Protein AF-A0A0B6YRY7-F1 (afdb_monomer_lite)

Organism: NCBI:txid1028688

Foldseek 3Di:
DPPDPPDLLVCCLPPVLCVLLPVLLPDDDDPVSQVVSLVVSLVSVCVSVVDDVVVVDDSVRCCVPPNVPPPSRHPVVSVVVNVVVVVVVVVVVVD

Sequence (95 aa):
MIIMASSKRDYCRCYVEPILTYRCESWTLSNKNSTLLETTKIWFYRRMIRISWTEKTTNHVFLLTKADVNGSLSSEHIRKKQATFYGHGMRREKL

pLDDT: mean 76.22, std 14.31, range [32.0, 92.19]

Secondary structure (DSSP, 8-state):
------SHHHHIIIIIHHHHTTTGGGS---HHHHHHHHHHHHHHHHHHHT--GGG---HHHHIIIII--SSSS-HHHHHHHHHHHHHHHHHHTT-

Structure (mmCIF, N/CA/C/O backbone):
data_AF-A0A0B6YRY7-F1
#
_entry.id   AF-A0A0B6YRY7-F1
#
loop_
_atom_site.group_PDB
_atom_site.id
_atom_site.type_symbol
_atom_site.label_atom_id
_atom_site.label_alt_id
_atom_site.label_comp_id
_atom_site.label_asym_id
_atom_site.label_entity_id
_atom_site.label_seq_id
_atom_site.pdbx_PDB_ins_code
_atom_site.Cartn_x
_atom_site.Cartn_y
_atom_site.Cartn_z
_atom_site.occupancy
_atom_site.B_iso_or_equiv
_atom_site.auth_seq_id
_atom_site.auth_comp_id
_atom_site.auth_asym_id
_atom_site.auth_ato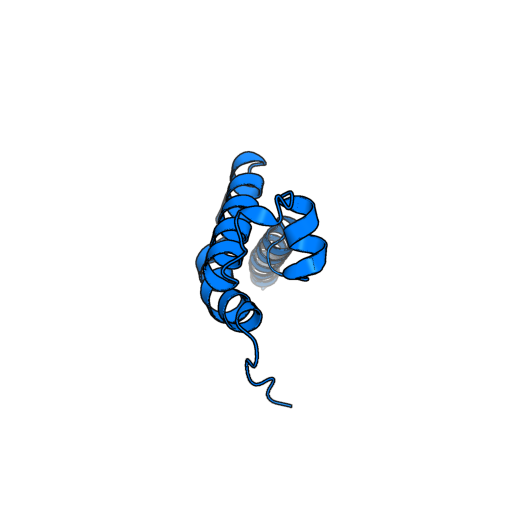m_id
_atom_site.pdbx_PDB_model_num
ATOM 1 N N . MET A 1 1 ? -11.454 -25.691 -7.486 1.00 32.00 1 MET A N 1
ATOM 2 C CA . MET A 1 1 ? -11.610 -25.113 -6.134 1.00 32.00 1 MET A CA 1
ATOM 3 C C . MET A 1 1 ? -11.924 -23.629 -6.298 1.00 32.00 1 MET A C 1
ATOM 5 O O . MET A 1 1 ? -11.019 -22.815 -6.412 1.00 32.00 1 MET A O 1
ATOM 9 N N . ILE A 1 2 ? -13.205 -23.299 -6.476 1.00 32.31 2 ILE A N 1
ATOM 10 C CA . ILE A 1 2 ? -13.675 -21.917 -6.641 1.00 32.31 2 ILE A CA 1
ATOM 11 C C . ILE A 1 2 ? -13.805 -21.364 -5.225 1.00 32.31 2 ILE A C 1
ATOM 13 O O . ILE A 1 2 ? -14.661 -21.820 -4.471 1.00 32.31 2 ILE A O 1
ATOM 17 N N . ILE A 1 3 ? -12.915 -20.458 -4.826 1.00 44.47 3 ILE A N 1
ATOM 18 C CA . ILE A 1 3 ? -13.016 -19.803 -3.521 1.00 44.47 3 ILE A CA 1
ATOM 19 C C . ILE A 1 3 ? -14.213 -18.852 -3.608 1.00 44.47 3 ILE A C 1
ATOM 21 O O . ILE A 1 3 ? -14.108 -17.744 -4.128 1.00 44.47 3 ILE A O 1
ATOM 25 N N . MET A 1 4 ? -15.378 -19.320 -3.162 1.00 33.31 4 MET A N 1
ATOM 26 C CA . MET A 1 4 ? -16.543 -18.472 -2.943 1.00 33.31 4 MET A CA 1
ATOM 27 C C . MET A 1 4 ? -16.190 -17.447 -1.862 1.00 33.31 4 MET A C 1
ATOM 29 O O . MET A 1 4 ? -15.865 -17.816 -0.732 1.00 33.31 4 MET A O 1
ATOM 33 N N . ALA A 1 5 ? -16.241 -16.163 -2.221 1.00 50.28 5 ALA A N 1
ATOM 34 C CA . ALA A 1 5 ? -16.087 -15.032 -1.312 1.00 50.28 5 ALA A CA 1
ATOM 35 C C . ALA A 1 5 ? -17.112 -15.141 -0.170 1.00 50.28 5 ALA A C 1
ATOM 37 O O . ALA A 1 5 ? -18.288 -14.821 -0.336 1.00 50.28 5 ALA A O 1
ATOM 38 N N . SER A 1 6 ? -16.668 -15.643 0.981 1.00 54.34 6 SER A N 1
ATOM 39 C CA . SER A 1 6 ? -17.548 -15.989 2.104 1.00 54.34 6 SER A CA 1
ATOM 40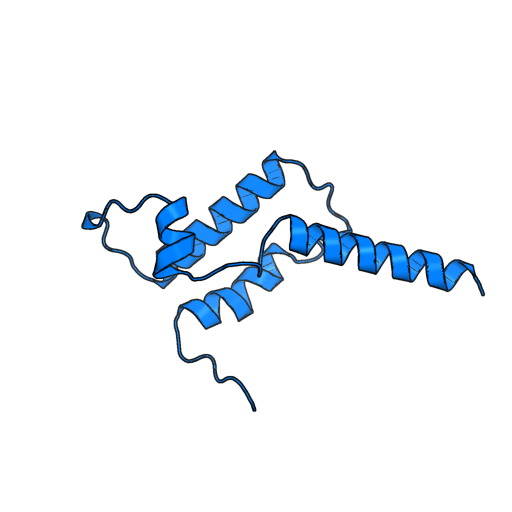 C C . SER A 1 6 ? -17.545 -14.905 3.187 1.00 54.34 6 SER A C 1
ATOM 42 O O . SER A 1 6 ? -18.421 -14.883 4.047 1.00 54.34 6 SER A O 1
ATOM 44 N N . SER A 1 7 ? -16.592 -13.964 3.147 1.00 74.25 7 SER A N 1
ATOM 45 C CA . SER A 1 7 ? -16.408 -12.944 4.183 1.00 74.25 7 SER A CA 1
ATOM 46 C C . SER A 1 7 ? -16.330 -11.518 3.615 1.00 74.25 7 SER A C 1
ATOM 48 O O . SER A 1 7 ? -15.863 -11.297 2.502 1.00 74.25 7 SER A O 1
ATOM 50 N N . LYS A 1 8 ? -16.745 -10.501 4.395 1.00 76.75 8 LYS A N 1
ATOM 51 C CA . LYS A 1 8 ? -16.678 -9.064 4.017 1.00 76.75 8 LYS A CA 1
ATOM 52 C C . LYS A 1 8 ? -15.274 -8.616 3.579 1.00 76.75 8 LYS A C 1
ATOM 54 O O . LYS A 1 8 ? -15.138 -7.689 2.789 1.00 76.75 8 LYS A O 1
ATOM 59 N N . ARG A 1 9 ? -14.236 -9.285 4.082 1.00 74.25 9 ARG A N 1
ATOM 60 C CA . ARG A 1 9 ? -12.837 -9.068 3.704 1.00 74.25 9 ARG A CA 1
ATOM 61 C C . ARG A 1 9 ? -12.579 -9.452 2.246 1.00 74.25 9 ARG A C 1
ATOM 63 O O . ARG A 1 9 ? -11.945 -8.684 1.531 1.00 74.25 9 ARG A O 1
ATOM 70 N N . ASP A 1 10 ? -13.106 -10.590 1.804 1.00 78.19 10 ASP A N 1
ATOM 71 C CA . ASP A 1 10 ? -12.912 -11.085 0.437 1.00 78.19 10 ASP A CA 1
ATOM 72 C C . ASP A 1 10 ? -13.520 -10.123 -0.585 1.00 78.19 10 ASP A C 1
ATOM 74 O O . ASP A 1 10 ? -12.921 -9.860 -1.620 1.00 78.19 10 ASP A O 1
ATOM 78 N N . TYR A 1 11 ? -14.651 -9.494 -0.252 1.00 81.94 11 TYR A N 1
ATOM 79 C CA . TYR A 1 11 ? -15.235 -8.441 -1.084 1.00 81.94 11 TYR A CA 1
ATOM 80 C C . TYR A 1 11 ? -14.307 -7.229 -1.234 1.00 81.94 11 TYR A C 1
ATOM 82 O O . TYR A 1 11 ? -14.112 -6.746 -2.347 1.00 81.94 11 TYR A O 1
ATOM 90 N N . CYS A 1 12 ? -13.696 -6.739 -0.147 1.00 80.56 12 CYS A N 1
ATOM 91 C CA . CYS A 1 12 ? -12.681 -5.685 -0.255 1.00 80.56 12 CYS A CA 1
ATOM 92 C C . CYS A 1 12 ? -11.529 -6.130 -1.157 1.00 80.56 12 CYS A C 1
ATOM 94 O O . CYS A 1 12 ? -11.114 -5.376 -2.034 1.00 80.56 12 CYS A O 1
ATOM 96 N N . ARG A 1 13 ? -11.054 -7.365 -0.976 1.00 80.31 13 ARG A N 1
ATOM 97 C CA . ARG A 1 13 ? -9.944 -7.915 -1.749 1.00 80.31 13 ARG A CA 1
ATOM 98 C C . ARG A 1 13 ? -10.246 -7.977 -3.247 1.00 80.31 13 ARG A C 1
ATOM 100 O O . ARG A 1 13 ? -9.454 -7.525 -4.063 1.00 80.31 13 ARG A O 1
ATOM 107 N N . CYS A 1 14 ? -11.411 -8.510 -3.600 1.00 83.88 14 CYS A N 1
ATOM 108 C CA . CYS A 1 14 ? -11.808 -8.746 -4.983 1.00 83.88 14 CYS A CA 1
ATOM 109 C C . CYS A 1 14 ? -12.251 -7.478 -5.714 1.00 83.88 14 CYS A C 1
ATOM 111 O O . CYS A 1 14 ? -12.014 -7.377 -6.912 1.00 83.88 14 CYS A O 1
ATOM 113 N N . TYR A 1 15 ? -12.892 -6.527 -5.030 1.00 86.00 15 TYR A N 1
ATOM 114 C CA . TYR A 1 15 ? -13.451 -5.342 -5.686 1.00 86.00 15 TYR A CA 1
ATOM 115 C C . TYR A 1 15 ? -12.612 -4.085 -5.470 1.00 86.00 15 TYR A C 1
ATOM 117 O O . TYR A 1 15 ? -12.399 -3.331 -6.410 1.00 86.00 15 TYR A O 1
ATOM 125 N N . VAL A 1 16 ? -12.115 -3.837 -4.257 1.00 86.19 16 VAL A N 1
ATOM 126 C CA . VAL A 1 16 ? -11.449 -2.565 -3.929 1.00 86.19 16 VAL A CA 1
ATOM 127 C C . VAL A 1 16 ? -9.987 -2.570 -4.374 1.00 86.19 16 VAL A C 1
ATOM 129 O O . VAL A 1 16 ? -9.518 -1.601 -4.965 1.00 86.19 16 VAL A O 1
ATOM 132 N N . GLU A 1 17 ? -9.255 -3.657 -4.130 1.00 84.50 17 GLU A N 1
ATOM 133 C CA . GLU A 1 17 ? -7.824 -3.735 -4.456 1.00 84.50 17 GLU A CA 1
ATOM 134 C C . GLU A 1 17 ? -7.483 -3.604 -5.949 1.00 84.50 17 GLU A C 1
ATOM 136 O O . GLU A 1 17 ? -6.550 -2.854 -6.265 1.00 84.50 17 GLU A O 1
ATOM 141 N N . PRO A 1 18 ? -8.206 -4.242 -6.892 1.00 87.38 18 PRO A N 1
ATOM 142 C CA . PRO A 1 18 ? -7.943 -4.028 -8.314 1.00 87.38 18 PRO A CA 1
ATOM 143 C C . PRO A 1 18 ? -8.265 -2.601 -8.767 1.00 87.38 18 PRO A C 1
ATOM 145 O O . PRO A 1 18 ? -7.564 -2.078 -9.629 1.00 87.38 18 PRO A O 1
ATOM 148 N N . ILE A 1 19 ? -9.258 -1.939 -8.163 1.00 89.56 19 ILE A N 1
ATOM 149 C CA . ILE A 1 19 ? -9.572 -0.533 -8.462 1.00 89.56 19 ILE A CA 1
ATOM 150 C C . ILE A 1 19 ? -8.436 0.377 -7.980 1.00 89.56 19 ILE A C 1
ATOM 152 O O . ILE A 1 19 ? -7.968 1.230 -8.729 1.00 89.56 19 ILE A O 1
ATOM 156 N N . LEU A 1 20 ? -7.943 0.167 -6.754 1.00 88.69 20 LEU A N 1
ATOM 157 C CA . LEU A 1 20 ? -6.843 0.956 -6.185 1.00 88.69 20 LEU A CA 1
ATOM 158 C C . LEU A 1 20 ? -5.505 0.744 -6.900 1.00 88.69 20 LEU A C 1
ATOM 160 O O . LEU A 1 20 ? -4.637 1.605 -6.821 1.00 88.69 20 LEU A O 1
ATOM 164 N N . THR A 1 21 ? -5.317 -0.392 -7.570 1.00 88.25 21 THR A N 1
ATOM 165 C CA . THR A 1 21 ? -4.094 -0.701 -8.331 1.00 88.25 21 THR A CA 1
ATOM 166 C C . THR A 1 21 ? -4.274 -0.560 -9.833 1.00 88.25 21 THR A C 1
ATOM 168 O O . THR A 1 21 ? -3.371 -0.919 -10.593 1.00 88.25 21 THR A O 1
ATOM 171 N N . TYR A 1 22 ? -5.410 -0.031 -10.287 1.00 89.31 22 TYR A N 1
ATOM 172 C CA . TYR A 1 22 ? -5.662 0.136 -11.706 1.00 89.31 22 TYR A CA 1
ATOM 173 C C . TYR A 1 22 ? -4.583 1.024 -12.334 1.00 89.31 22 TYR A C 1
ATOM 175 O O . TYR A 1 22 ? -4.371 2.164 -11.917 1.00 89.31 22 TYR A O 1
ATOM 183 N N . ARG A 1 23 ? -3.887 0.484 -13.342 1.00 88.25 23 ARG A N 1
ATOM 184 C CA . ARG A 1 23 ? -2.801 1.164 -14.065 1.00 88.25 23 ARG A CA 1
ATOM 185 C C . ARG A 1 23 ? -1.606 1.575 -13.189 1.00 88.25 23 ARG A C 1
ATOM 187 O O . ARG A 1 23 ? -0.841 2.463 -13.566 1.00 88.25 23 ARG A O 1
ATOM 194 N N . CYS A 1 24 ? -1.393 0.912 -12.049 1.00 89.94 24 CYS A N 1
ATOM 195 C CA . CYS A 1 24 ? -0.258 1.206 -11.166 1.00 89.94 24 CYS A CA 1
ATOM 196 C C . CYS A 1 24 ? 1.115 0.993 -11.834 1.00 89.94 24 CYS A C 1
ATOM 198 O O . CYS A 1 24 ? 2.117 1.561 -11.403 1.00 89.94 24 CYS A O 1
ATOM 200 N N . GLU A 1 25 ? 1.152 0.237 -12.932 1.00 89.12 25 GLU A N 1
ATOM 201 C CA . GLU A 1 25 ? 2.313 0.018 -13.802 1.00 89.12 25 GLU A CA 1
ATOM 202 C C . GLU A 1 25 ? 2.907 1.321 -14.353 1.00 89.12 25 GLU A C 1
ATOM 204 O O . GLU A 1 25 ? 4.116 1.414 -14.530 1.00 89.12 25 GLU A O 1
ATOM 209 N N . SER A 1 26 ? 2.075 2.341 -14.591 1.00 88.44 26 SER A N 1
ATOM 210 C CA . SER A 1 26 ? 2.507 3.641 -15.125 1.00 88.44 26 SER A CA 1
ATOM 211 C C . SER A 1 26 ? 2.710 4.707 -14.044 1.00 88.44 26 SER A C 1
ATOM 213 O O . SER A 1 26 ? 2.979 5.862 -14.366 1.00 88.44 26 SER A O 1
ATOM 215 N N . TRP A 1 27 ? 2.515 4.373 -12.767 1.00 89.81 27 TRP A N 1
ATOM 216 C CA . TRP A 1 27 ? 2.591 5.350 -11.682 1.00 89.81 27 TRP A CA 1
ATOM 217 C C . TRP A 1 27 ? 4.021 5.565 -11.198 1.00 89.81 27 TRP A C 1
ATOM 219 O O . TRP A 1 27 ? 4.760 4.615 -10.944 1.00 89.81 27 TRP A O 1
ATOM 229 N N . THR A 1 28 ? 4.365 6.816 -10.901 1.00 88.38 28 THR A N 1
ATOM 230 C CA . THR A 1 28 ? 5.555 7.122 -10.104 1.00 88.38 28 THR A CA 1
ATOM 231 C C . THR A 1 28 ? 5.265 6.821 -8.632 1.00 88.38 28 THR A C 1
ATOM 233 O O . THR A 1 28 ? 4.523 7.543 -7.953 1.00 88.38 28 THR A O 1
ATOM 236 N N . LEU A 1 29 ? 5.833 5.726 -8.119 1.00 86.94 29 LEU A N 1
ATOM 237 C CA . LEU A 1 29 ? 5.601 5.282 -6.747 1.00 86.94 29 LEU A CA 1
ATOM 238 C C . LEU A 1 29 ? 6.440 6.104 -5.755 1.00 86.94 29 LEU A C 1
ATOM 240 O O . LEU A 1 29 ? 7.568 5.755 -5.420 1.00 86.94 29 LEU A O 1
ATOM 244 N N . SER A 1 30 ? 5.871 7.209 -5.275 1.00 89.38 30 SER A N 1
ATOM 245 C CA . SER A 1 30 ? 6.416 7.983 -4.155 1.00 89.38 30 SER A CA 1
ATOM 246 C C . SER A 1 30 ? 6.045 7.350 -2.811 1.00 89.38 30 SER A C 1
ATOM 248 O O . SER A 1 30 ? 4.979 6.743 -2.676 1.00 89.38 30 SER A O 1
ATOM 250 N N . ASN A 1 31 ? 6.860 7.588 -1.780 1.00 87.44 31 ASN A N 1
ATOM 251 C CA . ASN A 1 31 ? 6.526 7.235 -0.396 1.00 87.44 31 ASN A CA 1
ATOM 252 C C . ASN A 1 31 ? 5.160 7.805 0.021 1.00 87.44 31 ASN A C 1
ATOM 254 O O . ASN A 1 31 ? 4.388 7.121 0.684 1.00 87.44 31 ASN A O 1
ATOM 258 N N . LYS A 1 32 ? 4.811 9.017 -0.440 1.00 89.00 32 LYS A N 1
ATOM 259 C CA . LYS A 1 32 ? 3.497 9.627 -0.173 1.00 89.00 32 LYS A CA 1
ATOM 260 C C . LYS A 1 32 ? 2.348 8.817 -0.783 1.00 89.00 32 LYS A C 1
ATOM 262 O O .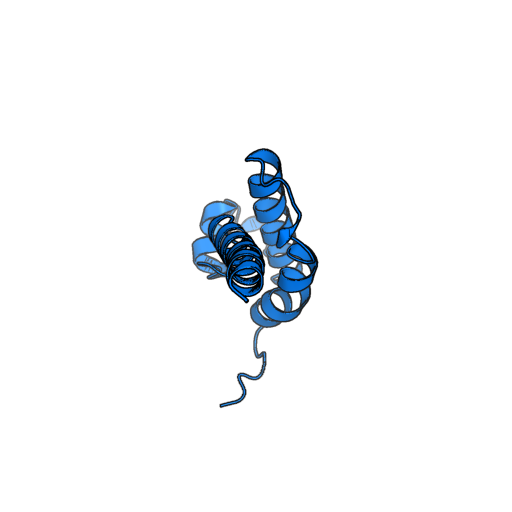 LYS A 1 32 ? 1.363 8.557 -0.101 1.00 89.00 32 LYS A O 1
ATOM 267 N N . ASN A 1 33 ? 2.500 8.375 -2.033 1.00 86.50 33 ASN A N 1
ATOM 268 C CA . ASN A 1 33 ? 1.495 7.565 -2.731 1.00 86.50 33 ASN A CA 1
ATOM 269 C C . ASN A 1 33 ? 1.337 6.191 -2.072 1.00 86.50 33 ASN A C 1
ATOM 271 O O . ASN A 1 33 ? 0.218 5.727 -1.889 1.00 86.50 33 ASN A O 1
ATOM 275 N N . SER A 1 34 ? 2.444 5.574 -1.649 1.00 85.00 34 SER A N 1
ATOM 276 C CA . SER A 1 34 ? 2.416 4.310 -0.906 1.00 85.00 34 SER A CA 1
ATOM 277 C C . SER A 1 34 ? 1.630 4.436 0.401 1.00 85.00 34 SER A C 1
ATOM 279 O O . SER A 1 34 ? 0.752 3.622 0.674 1.00 85.00 34 SER A O 1
ATOM 281 N N . THR A 1 35 ? 1.916 5.463 1.205 1.00 86.62 35 THR A N 1
ATOM 282 C CA . THR A 1 35 ? 1.216 5.688 2.478 1.00 86.62 35 THR A CA 1
ATOM 283 C C . THR A 1 35 ? -0.259 6.015 2.263 1.00 86.62 35 THR A C 1
ATOM 285 O O . THR A 1 35 ? -1.111 5.548 3.022 1.00 86.62 35 THR A O 1
ATOM 288 N N . LEU A 1 36 ? -0.575 6.788 1.219 1.00 87.25 36 LEU A N 1
ATOM 289 C CA . LEU A 1 36 ? -1.952 7.096 0.848 1.00 87.25 36 LEU A CA 1
ATOM 290 C C . LEU A 1 36 ? -2.720 5.820 0.492 1.00 87.25 36 LEU A C 1
ATOM 292 O O . LEU A 1 36 ? -3.777 5.587 1.064 1.00 87.25 36 LEU A O 1
ATOM 296 N N . LEU A 1 37 ? -2.168 4.963 -0.373 1.00 86.75 37 LEU A N 1
ATOM 297 C CA . LEU A 1 37 ? -2.799 3.700 -0.773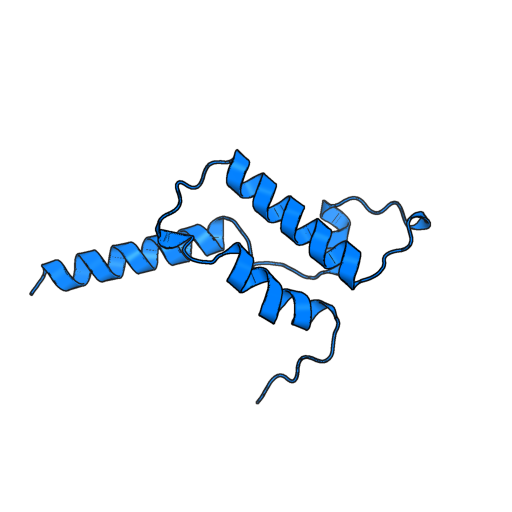 1.00 86.75 37 LEU A CA 1
ATOM 298 C C . LEU A 1 37 ? -3.058 2.777 0.421 1.00 86.75 37 LEU A C 1
ATOM 300 O O . LEU A 1 37 ? -4.163 2.249 0.552 1.00 86.75 37 LEU A O 1
ATOM 304 N N . GLU A 1 38 ? -2.085 2.627 1.322 1.00 83.50 38 GLU A N 1
ATOM 305 C CA . GLU A 1 38 ? -2.265 1.829 2.540 1.00 83.50 38 GLU A CA 1
ATOM 306 C C . GLU A 1 38 ? -3.341 2.426 3.458 1.00 83.50 38 GLU A C 1
ATOM 308 O O . GLU A 1 38 ? -4.213 1.711 3.951 1.00 83.50 38 GLU A O 1
ATOM 313 N N . THR A 1 39 ? -3.359 3.749 3.638 1.00 85.00 39 THR A N 1
ATOM 314 C CA . THR A 1 39 ? -4.376 4.428 4.461 1.00 85.00 39 THR A CA 1
ATOM 315 C C . THR A 1 39 ? -5.775 4.294 3.852 1.00 85.00 39 THR A C 1
ATOM 317 O O . THR A 1 39 ? -6.735 3.981 4.560 1.00 85.00 39 THR A O 1
ATOM 320 N N . THR A 1 40 ? -5.900 4.473 2.535 1.00 85.75 40 THR A N 1
ATOM 321 C CA . THR A 1 40 ? -7.153 4.306 1.793 1.00 85.75 40 THR A CA 1
ATOM 322 C C . THR A 1 40 ? -7.658 2.869 1.894 1.00 85.75 40 THR A C 1
ATOM 324 O O . THR A 1 40 ? -8.834 2.653 2.188 1.00 85.75 40 THR A O 1
ATOM 327 N N . LYS A 1 41 ? -6.773 1.877 1.741 1.00 81.19 41 LYS A N 1
ATOM 328 C CA . LYS A 1 41 ? -7.092 0.460 1.947 1.00 81.19 41 LYS A CA 1
ATOM 329 C C . LYS A 1 41 ? -7.672 0.227 3.340 1.00 81.19 41 LYS A C 1
ATOM 331 O O . LYS A 1 41 ? -8.770 -0.315 3.467 1.00 81.19 41 LYS A O 1
ATOM 336 N N . ILE A 1 42 ? -6.968 0.675 4.381 1.00 80.31 42 ILE A N 1
ATOM 337 C CA . ILE A 1 42 ? -7.413 0.553 5.777 1.00 80.31 42 ILE A CA 1
ATOM 338 C C . ILE A 1 42 ? -8.804 1.148 5.948 1.00 80.31 42 ILE A C 1
ATOM 340 O O . ILE A 1 42 ? -9.671 0.510 6.541 1.00 80.31 42 ILE A O 1
ATOM 344 N N . TRP A 1 43 ? -9.042 2.340 5.406 1.00 83.50 43 TRP A N 1
ATOM 345 C CA . TRP A 1 43 ? -10.335 3.003 5.500 1.00 83.50 43 TRP A CA 1
ATOM 346 C C . TRP A 1 43 ? -11.472 2.158 4.903 1.00 83.50 43 TRP A C 1
ATOM 348 O O . TRP A 1 43 ? -12.498 1.966 5.563 1.00 83.50 43 TRP A O 1
ATOM 358 N N . PHE A 1 44 ? -11.273 1.568 3.717 1.00 83.38 44 PHE A N 1
ATOM 359 C CA . PHE A 1 44 ? -12.253 0.665 3.103 1.00 83.38 44 PHE A CA 1
ATOM 360 C C . PHE A 1 44 ? -12.520 -0.578 3.961 1.00 83.38 44 PHE A C 1
ATOM 362 O O . PHE A 1 44 ? -13.682 -0.896 4.230 1.00 83.38 44 PHE A O 1
ATOM 369 N N . TYR A 1 45 ? -11.470 -1.244 4.455 1.00 79.62 45 TYR A N 1
ATOM 370 C CA . TYR A 1 45 ? -11.619 -2.416 5.325 1.00 79.62 45 TYR A CA 1
ATOM 371 C C . TYR A 1 45 ? -12.326 -2.064 6.644 1.00 79.62 45 TYR A C 1
ATOM 373 O O . TYR A 1 45 ? -13.210 -2.804 7.078 1.00 79.62 45 TYR A O 1
ATOM 381 N N . ARG A 1 46 ? -12.014 -0.916 7.265 1.00 78.44 46 ARG A N 1
ATOM 382 C CA . ARG A 1 46 ? -12.698 -0.444 8.485 1.00 78.44 46 ARG A CA 1
ATOM 383 C C . ARG A 1 46 ? -14.185 -0.207 8.238 1.00 78.44 46 ARG A C 1
ATOM 385 O O . ARG A 1 46 ? -15.016 -0.603 9.057 1.00 78.44 46 ARG A O 1
ATOM 392 N N . ARG A 1 47 ? -14.522 0.410 7.103 1.00 81.69 47 ARG A N 1
ATOM 393 C CA . ARG A 1 47 ? -15.909 0.703 6.724 1.00 81.69 47 ARG A CA 1
ATOM 394 C C . ARG A 1 47 ? -16.710 -0.574 6.464 1.00 81.69 47 ARG A C 1
ATOM 396 O O . ARG A 1 47 ? -17.856 -0.667 6.893 1.00 81.69 47 ARG A O 1
ATOM 403 N N . MET A 1 48 ? -16.099 -1.567 5.822 1.00 79.25 48 MET A N 1
ATOM 404 C CA . MET A 1 48 ? -16.737 -2.852 5.519 1.00 79.25 48 MET A CA 1
ATOM 405 C C . MET A 1 48 ? -16.907 -3.731 6.763 1.00 79.25 48 MET A C 1
ATOM 407 O O . MET A 1 48 ? -17.970 -4.316 6.964 1.00 79.25 48 MET A O 1
ATOM 411 N N . ILE A 1 49 ? -15.904 -3.780 7.645 1.00 75.12 49 ILE A N 1
ATOM 412 C CA . ILE A 1 49 ? -15.933 -4.615 8.858 1.00 75.12 49 ILE A CA 1
ATOM 413 C C . ILE A 1 49 ? -16.803 -3.995 9.974 1.00 75.12 49 ILE A C 1
ATOM 415 O O . ILE A 1 49 ? -17.206 -4.715 10.882 1.00 75.12 49 ILE A O 1
ATOM 419 N N . ARG A 1 50 ? -17.196 -2.711 9.871 1.00 73.38 50 ARG A N 1
ATOM 420 C CA . ARG A 1 50 ? -17.993 -1.976 10.884 1.00 73.38 50 ARG A CA 1
ATOM 421 C C . ARG A 1 50 ? -17.419 -2.137 12.296 1.00 73.38 50 ARG A C 1
ATOM 423 O O . ARG A 1 50 ? -18.093 -2.589 13.216 1.00 73.38 50 ARG A O 1
ATOM 430 N N . ILE A 1 51 ? -16.153 -1.775 12.452 1.00 64.94 51 ILE A N 1
ATOM 431 C CA . ILE A 1 51 ? -15.458 -1.853 13.741 1.00 64.94 51 ILE A CA 1
ATOM 432 C C . ILE A 1 51 ? -16.104 -0.873 14.719 1.00 64.94 51 ILE A C 1
ATOM 434 O O . ILE A 1 51 ? -16.359 0.279 14.352 1.00 64.94 51 ILE A O 1
ATOM 438 N N . SER A 1 52 ? -16.335 -1.307 15.959 1.00 62.81 52 SER A N 1
ATOM 439 C CA . SER A 1 52 ? -16.796 -0.389 16.996 1.00 62.81 52 SER A CA 1
ATOM 440 C C . SER A 1 52 ? -15.703 0.649 17.269 1.00 62.81 52 SER A C 1
ATOM 442 O O . SER A 1 52 ? -14.511 0.347 17.348 1.00 62.81 52 SER A O 1
ATOM 444 N N . TRP A 1 53 ? -16.092 1.913 17.406 1.00 60.47 53 TRP A N 1
ATOM 445 C CA . TRP A 1 53 ? -15.156 2.978 17.777 1.00 60.47 53 TRP A CA 1
ATOM 446 C C . TRP A 1 53 ? -14.554 2.751 19.180 1.00 60.47 53 TRP A C 1
ATOM 448 O O . TRP A 1 53 ? -13.512 3.315 19.509 1.00 60.47 53 TRP A O 1
ATOM 458 N N . THR A 1 54 ? -15.189 1.890 19.981 1.00 56.25 54 THR A N 1
ATOM 459 C CA . THR A 1 54 ? -14.823 1.522 21.350 1.00 56.25 54 THR A CA 1
ATOM 460 C C . THR A 1 54 ? -13.550 0.678 21.419 1.00 56.25 54 THR A C 1
ATOM 462 O O . THR A 1 54 ? -12.799 0.799 22.380 1.00 56.25 54 THR A O 1
ATOM 465 N N . GLU A 1 55 ? -13.262 -0.127 20.390 1.00 66.25 55 GLU A N 1
ATOM 466 C CA . GLU A 1 55 ? -12.099 -1.033 20.360 1.00 66.25 55 GLU A CA 1
ATOM 467 C C . GLU A 1 55 ? -10.748 -0.279 20.268 1.00 66.25 55 GLU A C 1
ATOM 469 O O . GLU A 1 55 ? -9.705 -0.898 20.447 1.00 66.25 55 GLU A O 1
ATOM 474 N N . LYS A 1 56 ? -10.737 1.045 19.999 1.00 64.75 56 LYS A N 1
ATOM 475 C CA . LYS A 1 56 ? -9.544 1.933 19.905 1.00 64.75 56 LYS A CA 1
ATOM 476 C C . LYS A 1 56 ? -8.311 1.309 19.217 1.00 64.75 56 LYS A C 1
ATOM 478 O O . LYS A 1 56 ? -7.169 1.660 19.507 1.00 64.75 56 LYS A O 1
ATOM 483 N N . THR A 1 57 ? -8.527 0.408 18.263 1.00 66.75 57 THR A N 1
ATOM 484 C CA . THR A 1 57 ? -7.444 -0.314 17.592 1.00 66.75 57 THR A CA 1
ATOM 485 C C . THR A 1 57 ? -6.649 0.609 16.674 1.00 66.75 57 THR A C 1
ATOM 487 O O . THR A 1 57 ? -7.227 1.293 15.819 1.00 66.75 57 THR A O 1
ATOM 490 N N . THR A 1 58 ? -5.320 0.589 16.807 1.00 72.19 58 THR A N 1
ATOM 491 C CA . THR A 1 58 ? -4.406 1.307 15.909 1.00 72.19 58 THR A CA 1
ATOM 492 C C . THR A 1 58 ? -4.471 0.729 14.492 1.00 72.19 58 THR A C 1
ATOM 494 O O . THR A 1 58 ? -4.725 -0.461 14.294 1.00 72.19 58 THR A O 1
ATOM 497 N N . ASN A 1 59 ? -4.238 1.573 13.480 1.00 69.75 59 ASN A N 1
ATOM 498 C CA . ASN A 1 59 ? -4.347 1.196 12.061 1.00 69.75 59 ASN A CA 1
ATOM 499 C C . ASN A 1 59 ? -3.473 -0.015 11.693 1.00 69.75 59 ASN A C 1
ATOM 501 O O . ASN A 1 59 ? -3.903 -0.880 10.933 1.00 69.75 59 ASN A O 1
ATOM 505 N N . HIS A 1 60 ? -2.278 -0.092 12.278 1.00 67.06 60 HIS A N 1
ATOM 506 C CA . HIS A 1 60 ? -1.335 -1.183 12.054 1.00 67.06 60 HIS A CA 1
ATOM 507 C C . HIS A 1 60 ? -1.812 -2.503 12.677 1.00 67.06 60 HIS A C 1
ATOM 509 O O . HIS A 1 60 ? -1.818 -3.540 12.019 1.00 67.06 60 HIS A O 1
ATOM 515 N N . VAL A 1 61 ? -2.289 -2.461 13.927 1.00 68.44 61 VAL A N 1
ATOM 516 C CA . VAL A 1 61 ? -2.819 -3.651 14.609 1.00 68.44 61 VAL A CA 1
ATOM 517 C C . VAL A 1 61 ? -4.076 -4.152 13.904 1.00 68.44 61 VAL A C 1
ATOM 519 O O . VAL A 1 61 ? -4.213 -5.355 13.706 1.00 68.44 61 VAL A O 1
ATOM 522 N N . PHE A 1 62 ? -4.952 -3.253 13.446 1.00 68.62 62 PHE A N 1
ATOM 523 C CA . PHE A 1 62 ? -6.138 -3.612 12.668 1.00 68.62 62 PHE A CA 1
ATOM 524 C C . PHE A 1 62 ? -5.799 -4.393 11.386 1.00 68.62 62 PHE A C 1
ATOM 526 O O . PHE A 1 62 ? -6.421 -5.427 11.121 1.00 68.62 62 PHE A O 1
ATOM 533 N N . LEU A 1 63 ? -4.808 -3.927 10.614 1.00 67.06 63 LEU A N 1
ATOM 534 C CA . LEU A 1 63 ? -4.363 -4.608 9.394 1.00 67.06 63 LEU A CA 1
ATOM 535 C C . LEU A 1 63 ? -3.872 -6.030 9.668 1.00 67.06 63 LEU A C 1
ATOM 537 O O . LEU A 1 63 ? -4.247 -6.950 8.942 1.00 67.06 63 LEU A O 1
ATOM 541 N N . LEU A 1 64 ? -3.074 -6.195 10.725 1.00 63.47 64 LEU A N 1
ATOM 542 C CA . LEU A 1 64 ? -2.463 -7.472 11.093 1.00 63.47 64 LEU A CA 1
ATOM 543 C C . LEU A 1 64 ? -3.465 -8.468 11.684 1.00 63.47 64 LEU A C 1
ATOM 545 O O . LEU A 1 64 ? -3.431 -9.641 11.341 1.00 63.47 64 LEU A O 1
ATOM 549 N N . THR A 1 65 ? -4.360 -8.020 12.567 1.00 63.06 65 THR A N 1
ATOM 550 C CA . THR A 1 65 ? -5.217 -8.936 13.348 1.00 63.06 65 THR A CA 1
ATOM 551 C C . THR A 1 65 ? -6.588 -9.184 12.731 1.00 63.06 65 THR A C 1
ATOM 553 O O . THR A 1 65 ? -7.085 -10.305 12.769 1.00 63.06 65 THR A O 1
ATOM 556 N N . LYS A 1 66 ? -7.240 -8.155 12.177 1.00 61.81 66 LYS A N 1
ATOM 557 C CA . LYS A 1 66 ? -8.642 -8.253 11.724 1.00 61.81 66 LYS A CA 1
ATOM 558 C C . LYS A 1 66 ? -8.768 -8.354 10.215 1.00 61.81 66 LYS A C 1
ATOM 560 O O . LYS A 1 66 ? -9.744 -8.925 9.726 1.00 61.81 66 LYS A O 1
ATOM 565 N N . ALA A 1 67 ? -7.820 -7.794 9.474 1.00 61.50 67 ALA A N 1
ATOM 566 C CA . ALA A 1 67 ? -7.883 -7.757 8.023 1.00 61.50 67 ALA A CA 1
ATOM 567 C C . ALA A 1 67 ? -6.992 -8.831 7.361 1.00 61.50 67 ALA A C 1
ATOM 569 O O . ALA A 1 67 ? -7.304 -9.207 6.237 1.00 61.50 67 ALA A O 1
ATOM 570 N N . ASP A 1 68 ? -5.972 -9.372 8.049 1.00 60.28 68 ASP A N 1
ATOM 571 C CA . ASP A 1 68 ? -5.032 -10.392 7.523 1.00 60.28 68 ASP A CA 1
ATOM 572 C C . ASP A 1 68 ? -4.568 -10.063 6.089 1.00 60.28 68 ASP A C 1
ATOM 574 O O . ASP A 1 68 ? -4.491 -10.902 5.191 1.00 60.28 68 ASP A O 1
ATOM 578 N N . VAL A 1 69 ? -4.351 -8.770 5.830 1.00 59.88 69 VAL A N 1
ATOM 579 C CA . VAL A 1 69 ? -4.033 -8.251 4.489 1.00 59.88 69 VAL A CA 1
ATOM 580 C C . VAL A 1 69 ? -2.525 -8.249 4.303 1.00 59.88 69 VAL A C 1
ATOM 582 O O . VAL A 1 69 ? -1.941 -7.280 3.811 1.00 59.88 69 VAL A O 1
ATOM 585 N N . ASN A 1 70 ? -1.868 -9.327 4.723 1.00 54.50 70 ASN A N 1
ATOM 586 C CA . ASN A 1 70 ? -0.457 -9.501 4.442 1.00 54.50 70 ASN A CA 1
ATOM 587 C C . ASN A 1 70 ? -0.315 -9.760 2.932 1.00 54.50 70 ASN A C 1
ATOM 589 O O . ASN A 1 70 ? -0.648 -10.825 2.419 1.00 54.50 70 ASN A O 1
ATOM 593 N N . GLY A 1 71 ? 0.114 -8.727 2.199 1.00 58.19 71 GLY A N 1
ATOM 594 C CA . GLY A 1 71 ? 0.690 -8.854 0.856 1.00 58.19 71 GLY A CA 1
ATOM 595 C C . GLY A 1 71 ? -0.169 -8.481 -0.363 1.00 58.19 71 GLY A C 1
ATOM 596 O O . GLY A 1 71 ? 0.398 -8.354 -1.447 1.00 58.19 71 GLY A O 1
ATOM 597 N N . SER A 1 72 ? -1.488 -8.255 -0.260 1.00 62.25 72 SER A N 1
ATOM 598 C CA . SER A 1 72 ? -2.312 -8.040 -1.476 1.00 62.25 72 SER A CA 1
ATOM 599 C C . SER A 1 72 ? -2.371 -6.601 -2.010 1.00 62.25 72 SER A C 1
ATOM 601 O O . SER A 1 72 ? -2.810 -6.388 -3.134 1.00 62.25 72 SER A O 1
ATOM 603 N N . LEU A 1 73 ? -1.823 -5.625 -1.277 1.00 70.19 73 LEU A N 1
ATOM 604 C CA . LEU A 1 73 ? -1.795 -4.208 -1.683 1.00 70.19 73 LEU A CA 1
ATOM 605 C C . LEU A 1 73 ? -0.542 -3.442 -1.224 1.00 70.19 73 LEU A C 1
ATOM 607 O O . LEU A 1 73 ? -0.555 -2.218 -1.158 1.00 70.19 73 LEU A O 1
ATOM 611 N N . SER A 1 74 ? 0.535 -4.162 -0.907 1.00 76.56 74 SER A N 1
ATOM 612 C CA . SER A 1 74 ? 1.801 -3.536 -0.512 1.00 76.56 74 SER A CA 1
ATOM 613 C C . SER A 1 74 ? 2.416 -2.761 -1.682 1.00 76.56 74 SER A C 1
ATOM 615 O O . SER A 1 74 ? 2.254 -3.127 -2.851 1.00 76.56 74 SER A O 1
ATOM 617 N N . SER A 1 75 ? 3.206 -1.734 -1.374 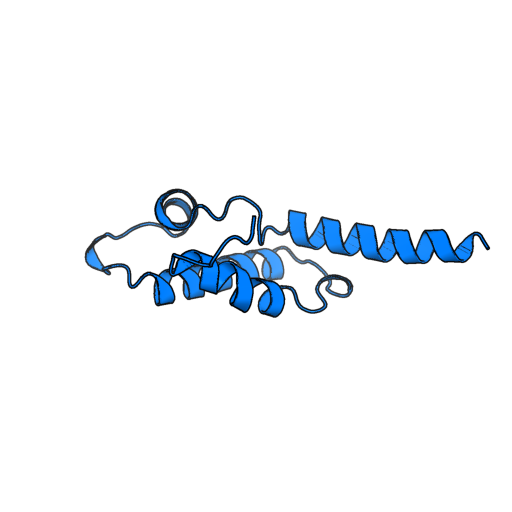1.00 81.81 75 SER A N 1
ATOM 618 C CA . SER A 1 75 ? 4.081 -1.071 -2.347 1.00 81.81 75 SER A CA 1
ATOM 619 C C . SER A 1 75 ? 4.964 -2.059 -3.112 1.00 81.81 75 SER A C 1
ATOM 621 O O . SER A 1 75 ? 5.217 -1.871 -4.301 1.00 81.81 75 SER A O 1
ATOM 623 N N . GLU A 1 76 ? 5.369 -3.153 -2.469 1.00 84.06 76 GLU A N 1
ATOM 624 C CA . GLU A 1 76 ? 6.107 -4.251 -3.090 1.00 84.06 76 GLU A CA 1
ATOM 625 C C . GLU A 1 76 ? 5.292 -4.968 -4.179 1.00 84.06 76 GLU A C 1
ATOM 627 O O . GLU A 1 76 ? 5.814 -5.271 -5.252 1.00 84.06 76 GLU A O 1
ATOM 632 N N . HIS A 1 77 ? 3.987 -5.164 -3.961 1.00 85.56 77 HIS A N 1
ATOM 633 C CA . HIS A 1 77 ? 3.087 -5.752 -4.956 1.00 85.56 77 HIS A CA 1
ATOM 634 C C . HIS A 1 77 ? 3.002 -4.869 -6.210 1.00 85.56 77 HIS A C 1
ATOM 636 O O . HIS A 1 77 ? 3.075 -5.367 -7.335 1.00 85.56 77 HIS A O 1
ATOM 642 N N . ILE A 1 78 ? 2.891 -3.549 -6.027 1.00 88.81 78 ILE A N 1
ATOM 643 C CA . ILE A 1 78 ? 2.864 -2.579 -7.133 1.00 88.81 78 ILE A CA 1
ATOM 644 C C . ILE A 1 78 ? 4.192 -2.597 -7.893 1.00 88.81 78 ILE A C 1
ATOM 646 O O . ILE A 1 78 ? 4.193 -2.696 -9.119 1.00 88.81 78 ILE A O 1
ATOM 650 N N . ARG A 1 79 ? 5.322 -2.591 -7.174 1.00 89.81 79 ARG A N 1
ATOM 651 C CA . ARG A 1 79 ? 6.661 -2.694 -7.7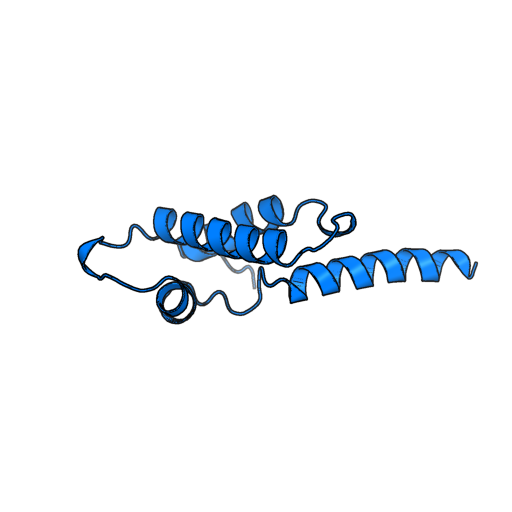77 1.00 89.81 79 ARG A CA 1
ATOM 652 C C . ARG A 1 79 ? 6.827 -3.975 -8.585 1.00 89.81 79 ARG A C 1
ATOM 654 O O . ARG A 1 79 ? 7.397 -3.939 -9.671 1.00 89.81 79 ARG A O 1
ATOM 661 N N . LYS A 1 80 ? 6.290 -5.100 -8.107 1.00 90.44 80 LYS A N 1
ATOM 662 C CA . LYS A 1 80 ? 6.311 -6.367 -8.847 1.00 90.44 80 LYS A CA 1
ATOM 663 C C . LYS A 1 80 ? 5.533 -6.273 -10.161 1.00 90.44 80 LYS A C 1
ATOM 665 O O . LYS A 1 80 ? 6.028 -6.746 -11.184 1.00 90.44 80 LYS A O 1
ATOM 670 N N . LYS A 1 81 ? 4.352 -5.642 -10.162 1.00 89.44 81 LYS A N 1
ATOM 671 C CA . LYS A 1 81 ? 3.583 -5.406 -11.397 1.00 89.44 81 LYS A CA 1
ATOM 672 C C . LYS A 1 81 ? 4.330 -4.494 -12.367 1.00 89.44 81 LYS A C 1
ATOM 674 O O . LYS A 1 81 ? 4.474 -4.855 -13.529 1.00 89.44 81 LYS A O 1
ATOM 679 N N . GLN A 1 82 ? 4.890 -3.389 -11.873 1.00 91.88 82 GLN A N 1
ATOM 680 C CA . GLN A 1 82 ? 5.732 -2.483 -12.662 1.00 91.88 82 GLN A CA 1
ATOM 681 C C . GLN A 1 82 ? 6.907 -3.227 -13.306 1.00 91.88 82 GLN A C 1
ATOM 683 O O . GLN A 1 82 ? 7.073 -3.185 -14.521 1.00 91.88 82 GLN A O 1
ATOM 688 N N . ALA A 1 83 ? 7.682 -3.978 -12.519 1.00 91.12 83 ALA A N 1
ATOM 689 C CA . ALA A 1 83 ? 8.822 -4.745 -13.016 1.00 91.12 83 ALA A CA 1
ATOM 690 C C . ALA A 1 83 ? 8.412 -5.792 -14.063 1.00 91.12 83 ALA A C 1
ATOM 692 O O . ALA A 1 83 ? 9.105 -5.976 -15.061 1.00 91.12 83 ALA A O 1
ATOM 693 N N . THR A 1 84 ? 7.267 -6.450 -13.865 1.00 92.19 84 THR A N 1
ATOM 694 C CA . THR A 1 84 ? 6.725 -7.419 -14.826 1.00 92.19 84 THR A CA 1
ATOM 695 C C . THR A 1 84 ? 6.339 -6.728 -16.136 1.00 92.19 84 THR A C 1
ATOM 697 O O . THR A 1 84 ? 6.724 -7.197 -17.205 1.00 92.19 84 THR A O 1
ATOM 700 N N . PHE A 1 85 ? 5.659 -5.578 -16.065 1.00 90.56 85 PHE A N 1
ATOM 701 C CA . PHE A 1 85 ? 5.283 -4.765 -17.223 1.00 90.56 85 PHE A CA 1
ATOM 702 C C . PHE A 1 85 ? 6.506 -4.283 -18.017 1.00 90.56 85 PHE A C 1
ATOM 704 O O . PHE A 1 85 ? 6.585 -4.511 -19.225 1.00 90.56 85 PHE A O 1
ATOM 711 N N . TYR A 1 86 ? 7.507 -3.711 -17.341 1.00 89.12 86 TYR A N 1
ATOM 712 C CA . TYR A 1 86 ? 8.768 -3.329 -17.982 1.00 89.12 86 TYR A CA 1
ATOM 713 C C . TYR A 1 86 ? 9.478 -4.542 -18.594 1.00 89.12 86 TYR A C 1
ATOM 715 O O . TYR A 1 86 ? 9.929 -4.485 -19.736 1.00 89.12 86 TYR A O 1
ATOM 723 N N . GLY A 1 87 ? 9.508 -5.674 -17.884 1.00 89.62 87 GLY A N 1
ATOM 724 C CA . GLY A 1 87 ? 10.069 -6.927 -18.386 1.00 89.62 87 GLY A CA 1
ATOM 725 C C . GLY A 1 87 ? 9.379 -7.445 -19.652 1.00 89.62 87 GLY A C 1
ATOM 726 O O . GLY A 1 87 ? 10.048 -8.004 -20.519 1.00 89.62 87 GLY A O 1
ATOM 727 N N . HIS A 1 88 ? 8.066 -7.241 -19.808 1.00 87.81 88 HIS A N 1
ATOM 728 C CA . HIS A 1 88 ? 7.357 -7.564 -21.050 1.00 87.81 88 HIS A CA 1
ATOM 729 C C . HIS A 1 88 ? 7.808 -6.687 -22.223 1.00 87.81 88 HIS A C 1
ATOM 731 O O . HIS A 1 88 ? 8.020 -7.218 -23.313 1.00 87.81 88 HIS A O 1
ATOM 737 N N . GLY A 1 89 ? 8.012 -5.384 -22.000 1.00 86.81 89 GLY A N 1
ATOM 738 C CA . GLY A 1 89 ? 8.561 -4.476 -23.013 1.00 86.81 89 GLY A CA 1
ATOM 739 C C . GLY A 1 89 ? 9.956 -4.905 -23.474 1.00 86.81 89 GLY A C 1
ATOM 740 O O . GLY A 1 89 ? 10.174 -5.128 -24.662 1.00 86.81 89 GLY A O 1
ATOM 741 N N . MET A 1 90 ? 10.857 -5.155 -22.520 1.00 88.88 90 MET A N 1
ATOM 742 C CA . MET A 1 90 ? 12.243 -5.569 -22.791 1.00 88.88 90 MET A CA 1
ATOM 743 C C . MET A 1 90 ? 12.352 -6.912 -23.533 1.00 88.88 90 MET A C 1
ATOM 745 O O . MET A 1 90 ? 13.321 -7.160 -24.244 1.00 88.88 90 MET A O 1
ATOM 749 N N . ARG A 1 91 ? 11.379 -7.818 -23.360 1.00 84.69 91 ARG A N 1
ATOM 750 C CA . ARG A 1 91 ? 11.342 -9.103 -24.083 1.00 84.69 91 ARG A CA 1
ATOM 751 C C . ARG A 1 91 ? 10.921 -8.948 -25.541 1.00 84.69 91 ARG A C 1
ATOM 753 O O . ARG A 1 91 ? 11.340 -9.753 -26.362 1.00 84.69 91 ARG A O 1
ATOM 760 N N . ARG A 1 92 ? 10.097 -7.946 -25.854 1.00 76.25 92 ARG A N 1
ATOM 761 C CA . ARG A 1 92 ? 9.609 -7.690 -27.215 1.00 76.25 92 ARG A CA 1
ATOM 762 C C . ARG A 1 92 ? 10.670 -7.036 -28.099 1.00 76.25 92 ARG A C 1
ATOM 764 O O . ARG A 1 92 ? 10.662 -7.266 -29.295 1.00 76.25 92 ARG A O 1
ATOM 771 N N . GLU A 1 93 ? 11.580 -6.270 -27.509 1.00 63.16 93 GLU A N 1
ATOM 772 C CA . GLU A 1 93 ? 12.664 -5.570 -28.215 1.00 63.16 93 GLU A CA 1
ATOM 773 C C . GLU A 1 93 ? 13.794 -6.508 -28.694 1.00 63.16 93 GLU A C 1
ATOM 775 O O . GLU A 1 93 ? 14.668 -6.098 -29.448 1.00 63.16 93 GLU A O 1
ATOM 780 N N . LYS A 1 94 ? 13.786 -7.779 -28.263 1.00 58.47 94 LYS A N 1
ATOM 781 C CA . LYS A 1 94 ? 14.746 -8.819 -28.682 1.00 58.47 94 LYS A CA 1
ATOM 782 C C . LYS A 1 94 ? 14.296 -9.655 -29.898 1.00 58.47 94 LYS A C 1
ATOM 784 O O . LYS A 1 94 ? 14.958 -10.648 -30.198 1.00 58.47 94 LYS A O 1
ATOM 789 N N . LEU A 1 95 ? 13.196 -9.288 -30.560 1.00 47.78 95 LEU A N 1
ATOM 790 C CA . LEU A 1 95 ? 12.746 -9.826 -31.856 1.00 47.78 95 LEU A CA 1
ATOM 791 C C . LEU A 1 95 ? 12.916 -8.752 -32.931 1.00 47.78 95 LEU A C 1
ATOM 793 O O . LEU A 1 95 ? 13.334 -9.126 -34.046 1.00 47.78 95 LEU A O 1
#

Radius of gyration: 16.07 Å; chains: 1; bounding box: 33×35×53 Å